Protein AF-A0A0C2FQC9-F1 (afdb_monome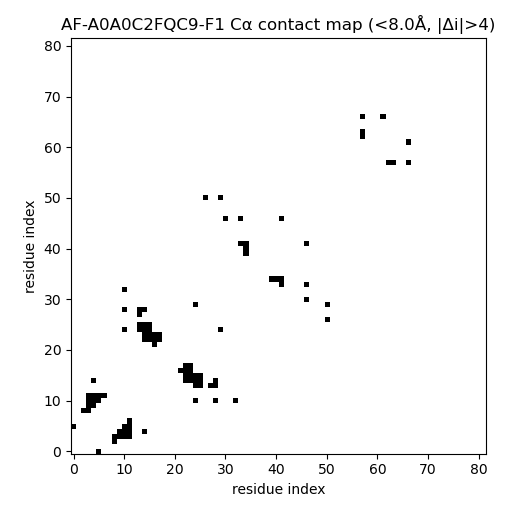r)

pLDDT: mean 72.33, std 18.22, range [38.5, 92.06]

Organism: NCBI:txid51022

Secondary structure (DSSP, 8-state):
--GGGSTTSTTGGGEEEPTTS-EEE-HHHHHHHHHHHHTS---HHHHHHHHHHHHSPPPTT--HHHHHHHHHHHHHHTTS--

Foldseek 3Di:
DDPLCPPVHVQVVQWDADPVRDTDGHLVSLLVVVCVVVVHNDDPVVSVVVVVLVVPDPPPPDDSVVVVVCVVVVVVVVVPDD

Nearest PDB structures (foldseek):
  7tdz-assembly1_l  TM=3.925E-01  e=1.771E+00  Xenopus laevis
  8h6e-assembly1_4S  TM=3.017E-01  e=1.895E+00  Homo sapiens
  7r5j-assembly1_C0  TM=3.936E-01  e=7.856E+00  Homo sapiens
  2l2o-assembly1_A  TM=3.598E-01  e=7.342E+00  Homo sapiens

Solvent-accessible surface area (backbone atoms only — not comparable to full-atom values): 5090 Å² total; per-residue (Å²): 128,59,71,50,58,34,93,91,19,89,45,31,89,27,51,42,69,48,99,84,69,50,75,41,73,34,74,68,34,49,52,54,49,50,29,61,74,68,73,41,90,71,57,69,68,56,54,50,51,51,51,56,63,67,69,53,65,60,68,89,92,50,58,64,72,58,54,56,53,48,59,58,51,53,59,67,65,61,76,78,75,130

InterPro domains:
  IPR011992 EF-hand domain pair [SSF47473] (2-60)
  IPR029477 Diacylglycerol kinase type I, N-terminal [PF14513] (1-60)
  IPR038199 DGK type I, N-terminal domain superfamily [G3DSA:1.10.238.110] (1-76)

Mean predicted aligned error: 12.13 Å

Sequence (82 aa):
MLVEFQPEGKFYSYLDSDDQGNQTINFQGFKEFLSDYFEADLPSELIQQLSLSFSKGPPTGKSLVECIRREQIGNIFNSNYK

Radius of gyration: 16.02 Å; Cα contacts (8 Å, |Δi|>4): 48; chains: 1; bounding box: 35×20×53 Å

Structure (mmCIF, N/CA/C/O backbone):
data_AF-A0A0C2FQC9-F1
#
_entry.id   AF-A0A0C2FQC9-F1
#
loop_
_atom_site.group_PDB
_atom_site.id
_atom_site.type_symbol
_atom_site.label_atom_id
_atom_site.label_alt_id
_atom_site.label_comp_id
_atom_site.label_asym_id
_atom_site.label_entity_id
_atom_site.label_seq_id
_atom_s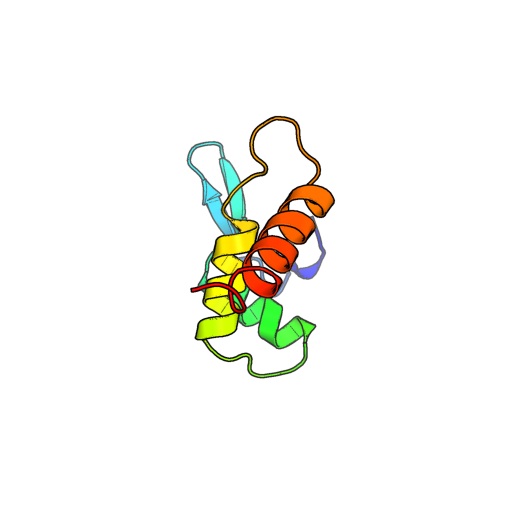ite.pdbx_PDB_ins_code
_atom_site.Cartn_x
_atom_site.Cartn_y
_atom_site.Cartn_z
_atom_site.occupancy
_atom_site.B_iso_or_equiv
_atom_site.auth_seq_id
_atom_site.auth_comp_id
_atom_site.auth_asym_id
_atom_site.auth_atom_id
_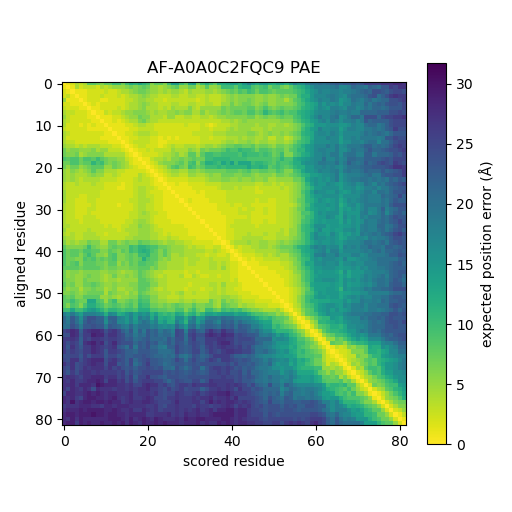atom_site.pdbx_PDB_model_num
ATOM 1 N N . MET A 1 1 ? 10.045 -10.694 -10.172 1.00 65.19 1 MET A N 1
ATOM 2 C CA . MET A 1 1 ? 8.978 -9.895 -9.534 1.00 65.19 1 MET A CA 1
ATOM 3 C C . MET A 1 1 ? 7.719 -10.750 -9.517 1.00 65.19 1 MET A C 1
ATOM 5 O O . MET A 1 1 ? 7.522 -11.483 -10.483 1.00 65.19 1 MET A O 1
ATOM 9 N N . LEU A 1 2 ? 6.952 -10.740 -8.424 1.00 76.38 2 LEU A N 1
ATOM 10 C CA . LEU A 1 2 ? 5.699 -11.503 -8.301 1.00 76.38 2 LEU A CA 1
ATOM 11 C C . LEU A 1 2 ? 4.722 -11.138 -9.437 1.00 76.38 2 LEU A C 1
ATOM 13 O O . LEU A 1 2 ? 4.805 -10.031 -9.969 1.00 76.38 2 LEU A O 1
ATOM 17 N N . VAL A 1 3 ? 3.843 -12.063 -9.842 1.00 86.00 3 VAL A N 1
ATOM 18 C CA . VAL A 1 3 ? 2.984 -11.893 -11.036 1.00 86.00 3 VAL A CA 1
ATOM 19 C C . VAL A 1 3 ? 2.025 -10.712 -10.889 1.00 86.00 3 VAL A C 1
ATOM 21 O O . VAL A 1 3 ? 1.758 -9.992 -11.844 1.00 86.00 3 VAL A O 1
ATOM 24 N N . GLU A 1 4 ? 1.593 -10.438 -9.665 1.00 83.62 4 GLU A N 1
ATOM 25 C CA . GLU A 1 4 ? 0.706 -9.337 -9.311 1.00 83.62 4 GLU A CA 1
ATOM 26 C C . GLU A 1 4 ? 1.380 -7.962 -9.454 1.00 83.62 4 GLU A C 1
ATOM 28 O O . GLU A 1 4 ? 0.688 -6.948 -9.480 1.00 83.62 4 GLU A O 1
ATOM 33 N N . PHE A 1 5 ? 2.709 -7.930 -9.580 1.00 85.38 5 PHE A N 1
ATOM 34 C CA . PHE A 1 5 ? 3.544 -6.735 -9.727 1.00 85.38 5 PHE A CA 1
ATOM 35 C C . PHE A 1 5 ? 4.171 -6.606 -11.126 1.00 85.38 5 PHE A C 1
ATOM 37 O O . PHE A 1 5 ? 5.020 -5.748 -11.337 1.00 85.38 5 PHE A O 1
ATOM 44 N N . GLN A 1 6 ? 3.802 -7.470 -12.074 1.00 88.88 6 GLN A N 1
ATOM 45 C CA . GLN A 1 6 ? 4.158 -7.330 -13.495 1.00 88.88 6 GLN A CA 1
ATOM 46 C C . GLN A 1 6 ? 3.266 -6.269 -14.163 1.00 88.88 6 GLN A C 1
ATOM 48 O O . GLN A 1 6 ? 2.237 -5.958 -13.581 1.00 88.88 6 GLN A O 1
ATOM 53 N N . PRO A 1 7 ? 3.580 -5.736 -15.358 1.00 88.56 7 PRO A N 1
ATOM 54 C CA . PRO A 1 7 ? 2.786 -4.690 -16.025 1.00 88.56 7 PRO A CA 1
ATOM 55 C C . PRO A 1 7 ? 1.277 -4.960 -16.136 1.00 88.56 7 PRO A C 1
ATOM 57 O O . PRO A 1 7 ? 0.471 -4.034 -16.075 1.00 88.56 7 PRO A O 1
ATOM 60 N N . GLU A 1 8 ? 0.886 -6.225 -16.265 1.00 90.94 8 GLU A N 1
ATOM 61 C CA . GLU A 1 8 ? -0.508 -6.681 -16.332 1.00 90.94 8 GLU A CA 1
ATOM 62 C C . GLU A 1 8 ? -1.108 -7.010 -14.951 1.00 90.94 8 GLU A C 1
ATOM 64 O O . GLU A 1 8 ? -2.278 -7.377 -14.833 1.00 90.94 8 GLU A O 1
ATOM 69 N N . GLY A 1 9 ? -0.296 -6.927 -13.902 1.00 88.56 9 GLY A N 1
ATOM 70 C CA . GLY A 1 9 ? -0.626 -7.266 -12.530 1.00 88.56 9 GLY A CA 1
ATOM 71 C C . GLY A 1 9 ? -1.386 -6.155 -11.808 1.00 88.56 9 GLY A C 1
ATOM 72 O O . GLY A 1 9 ? -1.161 -4.962 -12.010 1.00 88.56 9 GLY A O 1
ATOM 73 N N . LYS A 1 10 ? -2.275 -6.563 -10.897 1.00 91.25 10 LYS A N 1
ATOM 74 C CA . LYS A 1 10 ? -3.161 -5.659 -10.146 1.00 91.25 10 LYS A CA 1
ATOM 75 C C . LYS A 1 10 ? -2.437 -4.647 -9.250 1.00 91.25 10 LYS A C 1
ATOM 77 O O . LYS A 1 10 ? -3.030 -3.629 -8.909 1.00 91.25 10 LYS A O 1
ATOM 82 N N . PHE A 1 11 ? -1.179 -4.901 -8.876 1.00 90.19 11 PHE A N 1
ATOM 83 C CA . PHE A 1 11 ? -0.387 -3.995 -8.042 1.00 90.19 11 PHE A CA 1
ATOM 84 C C . PHE A 1 11 ? 0.624 -3.145 -8.817 1.00 90.19 11 PHE A C 1
ATOM 86 O O . PHE A 1 11 ? 1.287 -2.301 -8.217 1.00 90.19 11 PHE A O 1
ATOM 93 N N . TYR A 1 12 ? 0.730 -3.309 -10.139 1.00 90.00 12 TYR A N 1
ATOM 94 C CA . TYR A 1 12 ? 1.718 -2.591 -10.947 1.00 90.00 12 TYR A CA 1
ATOM 95 C C . TYR A 1 12 ? 1.556 -1.075 -10.896 1.00 90.00 12 TYR A C 1
ATOM 97 O O . TYR A 1 12 ? 2.535 -0.345 -10.782 1.00 90.00 12 TYR A O 1
ATOM 105 N N . SER A 1 13 ? 0.311 -0.593 -10.914 1.00 92.06 13 SER A N 1
ATOM 106 C CA . SER A 1 13 ? 0.001 0.838 -10.834 1.00 92.06 13 SER A CA 1
ATOM 107 C C . SER A 1 13 ? 0.364 1.474 -9.492 1.00 92.06 13 SER A C 1
ATOM 109 O O . SER A 1 13 ? 0.339 2.696 -9.382 1.00 92.06 13 SER A O 1
ATOM 111 N N . TYR A 1 14 ? 0.663 0.669 -8.470 1.00 91.12 14 TYR A N 1
ATOM 112 C CA . TYR A 1 14 ? 1.103 1.149 -7.162 1.00 91.12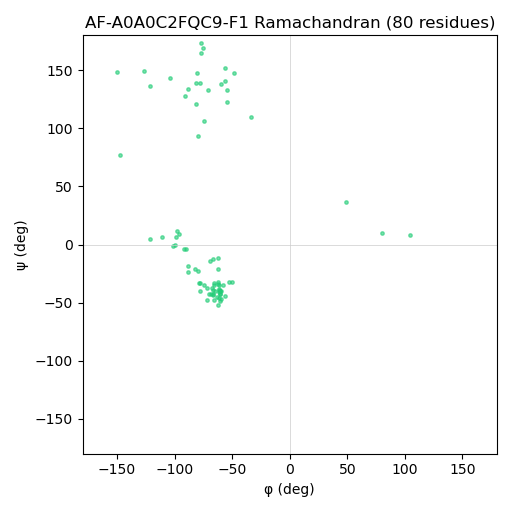 14 TYR A CA 1
ATOM 113 C C . TYR A 1 14 ? 2.622 1.087 -6.983 1.00 91.12 14 TYR A C 1
ATOM 115 O O . TYR A 1 14 ? 3.108 1.316 -5.876 1.00 91.12 14 TYR A O 1
ATOM 123 N N . LEU A 1 15 ? 3.374 0.745 -8.030 1.00 88.81 15 LEU A N 1
ATOM 124 C CA . LEU A 1 15 ? 4.828 0.780 -7.999 1.00 88.81 15 LEU A CA 1
ATOM 125 C C . LEU A 1 15 ? 5.325 2.206 -8.238 1.00 88.81 15 LEU A C 1
ATOM 127 O O . LEU A 1 15 ? 5.092 2.777 -9.300 1.00 88.81 15 LEU A O 1
ATOM 131 N N . ASP A 1 16 ? 6.070 2.728 -7.271 1.00 87.44 16 ASP A N 1
ATOM 132 C CA . ASP A 1 16 ? 6.847 3.953 -7.406 1.00 87.44 16 ASP A CA 1
ATOM 133 C C . ASP A 1 16 ? 8.327 3.607 -7.568 1.00 87.44 16 ASP A C 1
ATOM 135 O O . ASP A 1 16 ? 8.842 2.659 -6.967 1.00 87.44 16 ASP A O 1
ATOM 139 N N . SER A 1 17 ? 9.020 4.379 -8.399 1.00 83.56 17 SER A N 1
ATOM 140 C CA . SER A 1 17 ? 10.470 4.280 -8.544 1.00 83.56 17 SER A CA 1
ATOM 141 C C . SER A 1 17 ? 11.162 5.178 -7.526 1.00 83.56 17 SER A C 1
ATOM 143 O O . SER A 1 17 ? 10.793 6.341 -7.372 1.00 83.56 17 SER A O 1
ATOM 145 N N . ASP A 1 18 ? 12.179 4.650 -6.852 1.00 77.81 18 ASP A N 1
ATOM 146 C CA . ASP A 1 18 ? 13.096 5.463 -6.059 1.00 77.81 18 ASP A CA 1
ATOM 147 C C . ASP A 1 18 ? 14.113 6.203 -6.952 1.00 77.81 18 ASP A C 1
ATOM 149 O O . ASP A 1 18 ? 14.205 5.976 -8.163 1.00 77.81 18 ASP A O 1
ATOM 153 N N . ASP A 1 19 ? 14.919 7.077 -6.342 1.00 75.62 19 ASP A N 1
ATOM 154 C CA . ASP A 1 19 ? 15.970 7.846 -7.028 1.00 75.62 19 ASP A CA 1
ATOM 155 C C . ASP A 1 19 ? 17.078 6.965 -7.647 1.00 75.62 19 ASP A C 1
ATOM 157 O O . ASP A 1 19 ? 17.908 7.447 -8.420 1.00 75.62 19 ASP A O 1
ATOM 161 N N . GLN A 1 20 ? 17.119 5.674 -7.306 1.00 76.25 20 GLN A N 1
ATOM 162 C CA . GLN A 1 20 ? 18.066 4.685 -7.826 1.00 76.25 20 GLN A CA 1
ATOM 163 C C . GLN A 1 20 ? 17.453 3.820 -8.940 1.00 76.25 20 GLN A C 1
ATOM 165 O O . GLN A 1 20 ? 18.142 2.967 -9.501 1.00 76.25 20 GLN A O 1
ATOM 170 N N . GLY A 1 21 ? 16.183 4.050 -9.291 1.00 74.50 21 GLY A N 1
ATOM 171 C CA . GLY A 1 21 ? 15.450 3.292 -10.300 1.00 74.50 21 GLY A CA 1
ATOM 172 C C . GLY A 1 21 ? 14.906 1.947 -9.808 1.00 74.50 21 GLY A C 1
ATOM 173 O O . GLY A 1 21 ? 14.418 1.166 -10.626 1.00 74.50 21 GLY A O 1
ATOM 174 N N . ASN A 1 22 ? 14.956 1.656 -8.504 1.00 79.88 22 ASN A N 1
ATOM 175 C CA . ASN A 1 22 ? 14.292 0.484 -7.940 1.00 79.88 22 ASN A CA 1
ATOM 176 C C . ASN A 1 22 ? 12.796 0.757 -7.807 1.00 79.88 22 ASN A C 1
ATOM 178 O O . ASN A 1 22 ? 12.384 1.833 -7.384 1.00 79.88 22 ASN A O 1
ATOM 182 N N . GLN A 1 23 ? 11.974 -0.238 -8.128 1.00 83.12 23 GLN A N 1
ATOM 183 C CA . GLN A 1 23 ? 10.530 -0.150 -7.943 1.00 83.12 23 GLN A CA 1
ATOM 184 C C . GLN A 1 23 ? 10.139 -0.677 -6.563 1.00 83.12 23 GLN A C 1
ATOM 186 O O . GLN A 1 23 ? 10.481 -1.805 -6.200 1.00 83.12 23 GLN A O 1
ATOM 191 N N . THR A 1 24 ? 9.387 0.123 -5.818 1.00 83.88 24 THR A N 1
ATOM 192 C CA . THR A 1 24 ? 8.798 -0.243 -4.532 1.00 83.88 24 THR A CA 1
ATOM 193 C C . THR A 1 24 ? 7.300 0.014 -4.552 1.00 83.88 24 THR A C 1
ATOM 195 O O . THR A 1 24 ? 6.817 0.910 -5.238 1.00 83.88 24 THR A O 1
ATOM 198 N N . ILE A 1 25 ? 6.545 -0.776 -3.796 1.00 88.00 25 ILE A N 1
ATOM 199 C CA . ILE A 1 25 ? 5.116 -0.529 -3.637 1.00 88.00 25 ILE A CA 1
ATOM 200 C C . ILE A 1 25 ? 4.912 0.728 -2.785 1.00 88.00 25 ILE A C 1
ATOM 202 O O . ILE A 1 25 ? 5.538 0.890 -1.733 1.00 88.00 25 ILE A O 1
ATOM 206 N N . ASN A 1 26 ? 4.044 1.626 -3.232 1.00 88.31 26 ASN A N 1
ATOM 207 C CA . ASN A 1 26 ? 3.672 2.802 -2.463 1.00 88.31 26 ASN A CA 1
ATOM 208 C C . ASN A 1 26 ? 2.718 2.437 -1.318 1.00 88.31 26 ASN A C 1
ATOM 210 O O . ASN A 1 26 ? 2.199 1.322 -1.231 1.00 88.31 26 ASN A O 1
ATOM 214 N N . PHE A 1 27 ? 2.479 3.382 -0.409 1.00 86.38 27 PHE A N 1
ATOM 215 C CA . PHE A 1 27 ? 1.677 3.108 0.786 1.00 86.38 27 PHE A CA 1
ATOM 216 C C . PHE A 1 27 ? 0.234 2.688 0.460 1.00 86.38 27 PHE A C 1
ATOM 218 O O . PHE A 1 27 ? -0.329 1.835 1.147 1.00 86.38 27 PHE A O 1
ATOM 225 N N . GLN A 1 28 ? -0.357 3.241 -0.606 1.00 89.62 28 GLN A N 1
ATOM 226 C CA . GLN A 1 28 ? -1.697 2.847 -1.037 1.00 89.62 28 GLN A CA 1
ATOM 227 C C . GLN A 1 28 ? -1.703 1.397 -1.527 1.00 89.62 28 GLN A C 1
ATOM 229 O O . GLN A 1 28 ? -2.529 0.610 -1.076 1.00 89.62 28 GLN A O 1
ATOM 234 N N . GLY A 1 29 ? -0.750 1.021 -2.380 1.00 89.62 29 GLY A N 1
ATOM 235 C CA . GLY A 1 29 ? -0.603 -0.356 -2.835 1.00 89.62 29 GLY A CA 1
ATOM 236 C C . GLY A 1 29 ? -0.318 -1.314 -1.692 1.00 89.62 29 GLY A C 1
ATOM 237 O O . GLY A 1 29 ? -0.856 -2.410 -1.681 1.00 89.62 29 GLY A O 1
ATOM 238 N N . PHE A 1 30 ? 0.482 -0.904 -0.706 1.00 88.69 30 PHE A N 1
ATOM 239 C CA . PHE A 1 30 ? 0.757 -1.711 0.481 1.00 88.69 30 PHE A CA 1
ATOM 240 C C . PHE A 1 30 ? -0.523 -2.022 1.259 1.00 88.69 30 PHE A C 1
ATOM 242 O O . PHE A 1 30 ? -0.734 -3.163 1.664 1.00 88.69 30 PHE A O 1
ATOM 249 N N . LYS A 1 31 ? -1.408 -1.033 1.421 1.00 89.44 31 LYS A N 1
ATOM 250 C CA . LYS A 1 31 ? -2.716 -1.236 2.046 1.00 89.44 31 LYS A CA 1
ATOM 251 C C . LYS A 1 31 ? -3.577 -2.222 1.252 1.00 89.44 31 LYS A C 1
ATOM 253 O O . LYS A 1 31 ? -4.055 -3.187 1.838 1.00 89.44 31 LYS A O 1
ATOM 258 N N . GLU A 1 32 ? -3.738 -2.002 -0.053 1.00 89.62 32 GLU A N 1
ATOM 259 C CA . GLU A 1 32 ? -4.531 -2.891 -0.918 1.00 89.62 32 GLU A CA 1
ATOM 260 C C . GLU A 1 32 ? -3.957 -4.315 -0.939 1.00 89.62 32 GLU A C 1
ATOM 262 O O . GLU A 1 32 ? -4.697 -5.289 -0.851 1.00 89.62 32 GLU A O 1
ATOM 267 N N . PHE A 1 33 ? -2.628 -4.444 -0.981 1.00 89.69 33 PHE A N 1
ATOM 268 C CA . PHE A 1 33 ? -1.923 -5.721 -0.923 1.00 89.69 33 PHE A CA 1
ATOM 269 C C . PHE A 1 33 ? -2.217 -6.479 0.367 1.00 89.69 33 PHE A C 1
ATOM 271 O O . PHE A 1 33 ? -2.513 -7.669 0.323 1.00 89.69 33 PHE A O 1
ATOM 278 N N . LEU A 1 34 ? -2.147 -5.809 1.519 1.00 88.75 34 LEU A N 1
ATOM 279 C CA . LEU A 1 34 ? -2.439 -6.454 2.794 1.00 88.75 34 LEU A CA 1
ATOM 280 C C . LEU A 1 34 ? -3.913 -6.858 2.897 1.00 88.75 34 LEU A C 1
ATOM 282 O O . LEU A 1 34 ? -4.204 -7.965 3.343 1.00 88.75 34 LEU A O 1
ATOM 286 N N . SER A 1 35 ? -4.832 -5.992 2.472 1.00 88.81 35 SER A N 1
ATOM 287 C CA . SER A 1 35 ? -6.262 -6.306 2.478 1.00 88.81 35 SER A CA 1
ATOM 288 C C . SER A 1 35 ? -6.599 -7.502 1.589 1.00 88.81 35 SER A C 1
ATOM 290 O O . SER A 1 35 ? -7.374 -8.363 1.995 1.00 88.81 35 SER A O 1
ATOM 292 N N . ASP A 1 36 ? -5.975 -7.594 0.416 1.00 88.62 36 ASP A N 1
ATOM 293 C CA . ASP A 1 36 ? -6.125 -8.719 -0.505 1.00 88.62 36 ASP A CA 1
ATOM 294 C C . ASP A 1 36 ? -5.473 -10.005 0.033 1.00 88.62 36 ASP A C 1
ATOM 296 O O . ASP A 1 36 ? -6.085 -11.065 -0.007 1.00 88.62 36 ASP A O 1
ATOM 300 N N . TYR A 1 37 ? -4.273 -9.914 0.615 1.00 87.31 37 TYR A N 1
ATOM 301 C CA . TYR A 1 37 ? -3.547 -11.069 1.156 1.00 87.31 37 TYR A CA 1
ATOM 302 C C . TYR A 1 37 ? -4.237 -11.700 2.372 1.00 87.31 37 TYR A C 1
ATOM 304 O O . TYR A 1 37 ? -4.230 -12.921 2.529 1.00 87.31 37 TYR A O 1
ATOM 312 N N . PHE A 1 38 ? -4.801 -10.876 3.259 1.00 86.75 38 PHE A N 1
ATOM 313 C CA . PHE A 1 38 ? -5.518 -11.339 4.449 1.00 86.75 38 PHE A CA 1
ATOM 314 C C . PHE A 1 38 ? -7.023 -11.524 4.217 1.00 86.75 38 PHE A C 1
ATOM 316 O O . PHE A 1 38 ? -7.710 -11.957 5.141 1.00 86.75 38 PHE A O 1
ATOM 323 N N . GLU A 1 39 ? -7.525 -11.187 3.022 1.00 88.88 39 GLU A N 1
ATOM 324 C CA . GLU A 1 39 ? -8.953 -11.165 2.670 1.00 88.88 39 GLU A CA 1
ATOM 325 C C . GLU A 1 39 ? -9.807 -10.409 3.708 1.00 88.88 39 GLU A C 1
ATOM 327 O O . GLU A 1 39 ? -10.930 -10.798 4.039 1.00 88.88 39 GLU A O 1
ATOM 332 N N . ALA A 1 40 ? -9.251 -9.333 4.274 1.00 85.31 40 ALA A N 1
ATOM 333 C CA . ALA A 1 40 ? -9.835 -8.623 5.404 1.00 85.31 40 ALA A CA 1
ATOM 334 C C . ALA A 1 40 ? -9.492 -7.129 5.406 1.00 85.31 40 ALA A C 1
ATOM 336 O O . ALA A 1 40 ? -8.394 -6.704 5.041 1.00 85.31 40 ALA A O 1
ATOM 337 N N . ASP A 1 41 ? -10.419 -6.324 5.921 1.00 83.06 41 ASP A N 1
ATOM 338 C CA . ASP A 1 41 ? -10.162 -4.923 6.236 1.00 83.06 41 ASP A CA 1
ATOM 339 C C . ASP A 1 41 ? -9.303 -4.816 7.498 1.00 83.06 41 ASP A C 1
ATOM 341 O O . ASP A 1 41 ? -9.758 -5.033 8.625 1.00 83.06 41 ASP A O 1
ATOM 345 N N . LEU A 1 42 ? -8.030 -4.478 7.3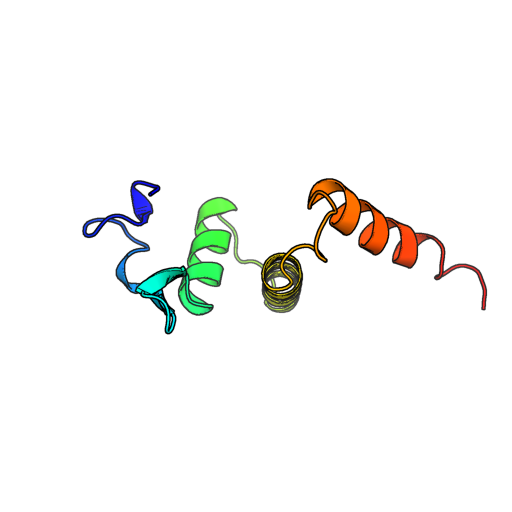07 1.00 84.12 42 LEU A N 1
ATOM 346 C CA . LEU A 1 42 ? -7.092 -4.289 8.405 1.00 84.12 42 LEU A CA 1
ATOM 347 C C . LEU A 1 42 ? -7.254 -2.887 9.015 1.00 84.12 42 LEU A C 1
ATOM 349 O O . LEU A 1 42 ? -7.360 -1.900 8.279 1.00 84.12 42 LEU A O 1
ATOM 353 N N . PRO A 1 43 ? -7.209 -2.756 10.354 1.00 87.19 43 PRO A N 1
ATOM 354 C CA . PRO A 1 43 ? -7.190 -1.455 11.011 1.00 87.19 43 PRO A CA 1
ATOM 355 C C . PRO A 1 43 ? -6.026 -0.589 10.515 1.00 87.19 43 PRO A C 1
ATOM 357 O O . PRO A 1 43 ? -4.900 -1.067 10.358 1.00 87.19 43 PRO A O 1
ATOM 360 N N . SER A 1 44 ? -6.269 0.710 10.332 1.00 82.56 44 SER A N 1
ATOM 361 C CA . SER A 1 44 ? -5.257 1.654 9.837 1.00 82.56 44 SER A CA 1
ATOM 362 C C . SER A 1 44 ? -4.001 1.699 10.710 1.00 82.56 44 SER A C 1
ATOM 364 O O . SER A 1 44 ? -2.898 1.834 10.190 1.00 82.56 44 SER A O 1
ATOM 366 N N . GLU A 1 45 ? -4.161 1.551 12.024 1.00 82.25 45 GLU A N 1
ATOM 367 C CA . GLU A 1 45 ? -3.054 1.519 12.983 1.00 82.25 45 GLU A CA 1
ATOM 368 C C . GLU A 1 45 ? -2.142 0.302 12.765 1.00 82.25 45 GLU A C 1
ATOM 370 O O . GLU A 1 45 ? -0.919 0.435 12.765 1.00 8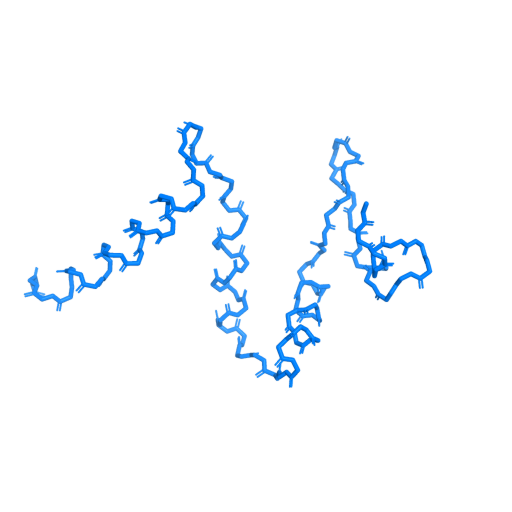2.25 45 GLU A O 1
ATOM 375 N N . LEU A 1 46 ? -2.722 -0.866 12.469 1.00 82.06 46 LEU A N 1
ATOM 376 C CA . LEU A 1 46 ? -1.967 -2.081 12.163 1.00 82.06 46 LEU A CA 1
ATOM 377 C C . LEU A 1 46 ? -1.200 -1.940 10.842 1.00 82.06 46 LEU A C 1
ATOM 379 O O . LEU A 1 46 ? -0.022 -2.285 10.775 1.00 82.06 46 LEU A O 1
ATOM 383 N N . ILE A 1 47 ? -1.833 -1.378 9.807 1.00 85.50 47 ILE A N 1
ATOM 384 C CA . ILE A 1 47 ? -1.180 -1.107 8.514 1.00 85.50 47 ILE A CA 1
ATOM 385 C C . ILE A 1 47 ? 0.005 -0.149 8.702 1.00 85.50 47 ILE A C 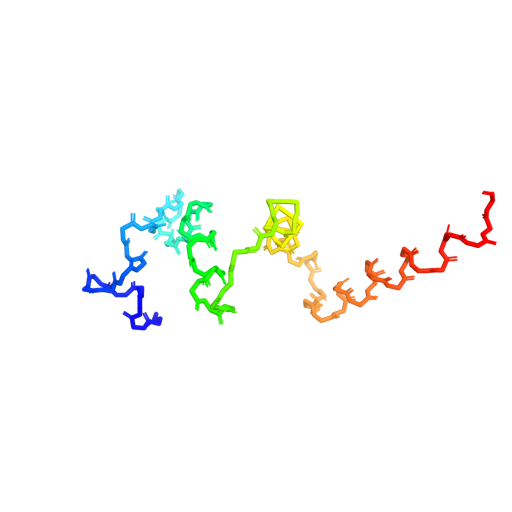1
ATOM 387 O O . ILE A 1 47 ? 1.080 -0.377 8.149 1.00 85.50 47 ILE A O 1
ATOM 391 N N . GLN A 1 48 ? -0.159 0.897 9.517 1.00 83.00 48 GLN A N 1
ATOM 392 C CA . GLN A 1 48 ? 0.923 1.829 9.839 1.00 83.00 48 GLN A CA 1
ATOM 393 C C . GLN A 1 48 ? 2.069 1.144 10.588 1.00 83.00 48 GLN A C 1
ATOM 395 O O . GLN A 1 48 ? 3.229 1.340 10.225 1.00 83.00 48 GLN A O 1
ATOM 400 N N . GLN A 1 49 ? 1.772 0.313 11.591 1.00 83.44 49 GLN A N 1
ATOM 401 C CA . GLN A 1 49 ? 2.798 -0.436 12.320 1.00 83.44 49 GLN A CA 1
ATOM 402 C C . GLN A 1 49 ? 3.573 -1.380 11.403 1.00 83.44 49 GLN A C 1
ATOM 404 O O . GLN A 1 49 ? 4.801 -1.368 11.424 1.00 83.44 49 GLN A O 1
ATOM 409 N N . LEU A 1 50 ? 2.877 -2.134 10.548 1.00 82.88 50 LEU A N 1
ATOM 410 C CA . LEU A 1 50 ? 3.511 -3.014 9.568 1.00 82.88 50 LEU A CA 1
ATOM 411 C C . LEU A 1 50 ? 4.398 -2.213 8.612 1.00 82.88 50 LEU A C 1
ATOM 413 O O . LEU A 1 50 ? 5.569 -2.545 8.439 1.00 82.88 50 LEU A O 1
ATOM 417 N N . SER A 1 51 ? 3.882 -1.113 8.059 1.00 81.38 51 SER A N 1
ATOM 418 C CA . SER A 1 51 ? 4.652 -0.234 7.176 1.00 81.38 51 SER A CA 1
ATOM 419 C C . SER A 1 51 ? 5.932 0.260 7.853 1.00 81.38 51 SER A C 1
ATOM 421 O O . SER A 1 51 ? 6.991 0.238 7.231 1.00 81.38 51 SER A O 1
ATOM 423 N N . LEU A 1 52 ? 5.870 0.676 9.123 1.00 78.06 52 LEU A N 1
ATOM 424 C CA . LEU A 1 52 ? 7.034 1.125 9.899 1.00 78.06 52 LEU A CA 1
ATOM 425 C C . LEU A 1 52 ? 8.027 -0.007 10.192 1.00 78.06 52 LEU A C 1
ATOM 427 O O . LEU A 1 52 ? 9.237 0.218 10.152 1.00 78.06 52 LEU A O 1
ATOM 431 N N . SER A 1 53 ? 7.536 -1.219 10.460 1.00 78.00 53 SER A N 1
ATOM 432 C CA . SER A 1 53 ? 8.379 -2.397 10.681 1.00 78.00 53 SER A CA 1
ATOM 433 C C . SER A 1 53 ? 9.154 -2.808 9.428 1.00 78.00 53 SER A C 1
ATOM 435 O O . SER A 1 53 ? 10.297 -3.238 9.547 1.00 78.00 53 SER A O 1
ATOM 437 N N . PHE A 1 54 ? 8.569 -2.653 8.235 1.00 71.44 54 PHE A N 1
ATOM 438 C CA . PHE A 1 54 ? 9.224 -3.016 6.972 1.00 71.44 54 PHE A CA 1
ATOM 439 C C . PHE A 1 54 ? 10.067 -1.893 6.352 1.00 71.44 54 PHE A C 1
ATOM 441 O O . PHE A 1 54 ? 10.986 -2.181 5.590 1.00 71.44 54 PHE A O 1
ATOM 448 N N . SER A 1 55 ? 9.794 -0.625 6.673 1.00 68.00 55 SER A N 1
ATOM 449 C CA . SER A 1 55 ? 10.539 0.522 6.117 1.00 68.00 55 SER A CA 1
ATOM 450 C C . SER A 1 55 ? 11.861 0.803 6.834 1.00 68.00 55 SER A C 1
ATOM 452 O O . SER A 1 55 ? 12.774 1.386 6.247 1.00 68.00 55 SER A O 1
ATOM 454 N N . LYS A 1 56 ? 12.025 0.338 8.076 1.00 62.03 56 LYS A N 1
ATOM 455 C CA . LYS A 1 56 ? 13.339 0.298 8.721 1.00 62.03 56 LYS A CA 1
ATOM 456 C C . LYS A 1 56 ? 14.093 -0.919 8.194 1.00 62.03 56 LYS A C 1
ATOM 458 O O . LYS A 1 56 ? 13.955 -2.022 8.718 1.00 62.03 56 LYS A O 1
ATOM 463 N N . GLY A 1 57 ? 14.893 -0.710 7.148 1.00 50.03 57 GLY A N 1
ATOM 464 C CA . GLY A 1 57 ? 15.865 -1.708 6.705 1.00 50.03 57 GLY A CA 1
ATOM 465 C C . GLY A 1 57 ? 16.677 -2.230 7.901 1.00 50.03 57 GLY A C 1
ATOM 466 O O . GLY A 1 57 ? 16.887 -1.485 8.867 1.00 50.03 57 GLY A O 1
ATOM 467 N N . PRO A 1 58 ? 17.107 -3.504 7.887 1.00 48.16 58 PRO A N 1
ATOM 468 C CA . PRO A 1 58 ? 17.811 -4.078 9.021 1.00 48.16 58 PRO A CA 1
ATOM 469 C C . PRO A 1 58 ? 19.014 -3.190 9.369 1.00 48.16 58 PRO A C 1
ATOM 471 O O . PRO A 1 58 ? 19.762 -2.815 8.459 1.00 48.16 58 PRO A O 1
ATOM 474 N N . PRO A 1 59 ? 19.233 -2.842 10.654 1.00 49.06 59 PRO A N 1
ATOM 475 C CA . PRO A 1 59 ? 20.475 -2.203 11.052 1.00 49.06 59 PRO A CA 1
ATOM 476 C C . PRO A 1 59 ? 21.602 -3.120 10.582 1.00 49.06 59 PRO A C 1
ATOM 478 O O . PRO A 1 59 ? 21.600 -4.319 10.880 1.00 49.06 59 PRO A O 1
ATOM 481 N N . THR A 1 60 ? 22.486 -2.559 9.760 1.00 47.44 60 THR A N 1
ATOM 482 C CA . THR A 1 60 ? 23.557 -3.239 9.030 1.00 47.44 60 THR A CA 1
ATOM 483 C C . THR A 1 60 ? 24.134 -4.415 9.827 1.00 47.44 60 THR A C 1
ATOM 485 O O . THR A 1 60 ? 24.786 -4.236 10.853 1.00 47.44 60 THR A O 1
ATOM 488 N N . GLY A 1 61 ? 23.857 -5.640 9.363 1.00 49.72 61 GLY A N 1
ATOM 489 C CA . GLY A 1 61 ? 24.444 -6.870 9.904 1.00 49.72 61 GLY A CA 1
ATOM 490 C C . GLY A 1 61 ? 23.562 -7.745 10.803 1.00 49.72 61 GLY A C 1
ATOM 491 O O . GLY A 1 61 ? 24.088 -8.704 11.363 1.00 49.72 61 GLY A O 1
ATOM 492 N N . LYS A 1 62 ? 22.254 -7.484 10.948 1.00 46.84 62 LYS A N 1
ATOM 493 C CA . LYS A 1 62 ? 21.340 -8.391 11.676 1.00 46.84 62 LYS A CA 1
ATOM 494 C C . LYS A 1 62 ? 20.191 -8.881 10.805 1.00 46.84 62 LYS A C 1
ATOM 496 O O . LYS A 1 62 ? 19.589 -8.115 10.061 1.00 46.84 62 LYS A O 1
ATOM 501 N N . SER A 1 63 ? 19.897 -10.177 10.905 1.00 47.53 63 SER A N 1
ATOM 502 C CA . SER A 1 63 ? 18.766 -10.807 10.219 1.00 47.53 63 SER A CA 1
ATOM 503 C C . SER A 1 63 ? 17.448 -10.161 10.664 1.00 47.53 63 SER A C 1
ATOM 505 O O . SER A 1 63 ? 17.250 -9.926 11.856 1.00 47.53 63 SER A O 1
ATOM 507 N N . LEU A 1 64 ? 16.527 -9.910 9.726 1.00 51.12 64 LEU A N 1
ATOM 508 C CA . LEU A 1 64 ? 15.189 -9.349 9.990 1.00 51.12 64 LEU A CA 1
ATOM 509 C C . LEU A 1 64 ? 14.417 -10.135 11.067 1.00 51.12 64 LEU A C 1
ATOM 511 O O . LEU A 1 64 ? 13.699 -9.550 11.876 1.00 51.12 64 LEU A O 1
ATOM 515 N N . VAL A 1 65 ? 14.644 -11.451 11.144 1.00 54.28 65 VAL A N 1
ATOM 516 C CA . VAL A 1 65 ? 14.073 -12.338 12.173 1.00 54.28 65 VAL A CA 1
ATOM 517 C C . VAL A 1 65 ? 14.542 -11.950 13.582 1.00 54.28 65 VAL A C 1
ATOM 519 O O . VAL A 1 65 ? 13.795 -12.053 14.553 1.00 54.28 65 VAL A O 1
ATOM 522 N N . GLU A 1 66 ? 15.777 -11.469 13.707 1.00 51.00 66 GLU A N 1
ATOM 523 C CA . GLU A 1 66 ? 16.391 -11.079 14.975 1.00 51.00 66 GLU A CA 1
ATOM 524 C C . GLU A 1 66 ? 15.906 -9.704 15.463 1.00 51.00 66 GLU A C 1
ATOM 526 O O . GLU A 1 66 ? 15.750 -9.494 16.668 1.00 51.00 66 GLU A O 1
ATOM 531 N N . CYS A 1 67 ? 15.614 -8.784 14.536 1.00 47.69 67 CYS A N 1
ATOM 532 C CA . CYS A 1 67 ? 15.049 -7.468 14.847 1.00 47.69 67 CYS A CA 1
ATOM 533 C C . CYS A 1 67 ? 13.587 -7.559 15.297 1.00 47.69 67 CYS A C 1
ATOM 535 O O . CYS A 1 67 ? 13.259 -7.048 16.369 1.00 47.69 67 CYS A O 1
ATOM 537 N N . ILE A 1 68 ? 12.743 -8.295 14.562 1.00 53.16 68 ILE A N 1
ATOM 538 C CA . ILE A 1 68 ? 11.331 -8.502 14.933 1.00 53.16 68 ILE A CA 1
ATOM 539 C C . ILE A 1 68 ? 11.231 -9.175 16.311 1.00 53.16 68 ILE A C 1
ATOM 541 O O . ILE A 1 68 ? 10.425 -8.774 17.151 1.00 53.16 68 ILE A O 1
ATOM 545 N N . ARG A 1 69 ? 12.111 -10.145 16.599 1.00 51.91 69 ARG A N 1
ATOM 546 C CA . ARG A 1 69 ? 12.158 -10.816 17.906 1.00 51.91 69 ARG A CA 1
ATOM 547 C C . ARG A 1 69 ? 12.566 -9.877 19.048 1.00 51.91 69 ARG A C 1
ATOM 549 O O . ARG A 1 69 ? 12.078 -10.055 20.160 1.00 51.91 69 ARG A O 1
ATOM 556 N N . ARG A 1 70 ? 13.433 -8.884 18.818 1.00 48.88 70 ARG A N 1
ATOM 557 C CA . ARG A 1 70 ? 13.863 -7.939 19.869 1.00 48.88 70 ARG A CA 1
ATOM 558 C C . ARG A 1 70 ? 12.831 -6.858 20.173 1.00 48.88 70 ARG A C 1
ATOM 560 O O . ARG A 1 70 ? 12.654 -6.554 21.349 1.00 48.88 70 ARG A O 1
ATOM 567 N N . GLU A 1 71 ? 12.145 -6.307 19.173 1.00 51.69 71 GLU A N 1
ATOM 568 C CA . GLU A 1 71 ? 11.122 -5.277 19.422 1.00 51.69 71 GLU A CA 1
ATOM 569 C C . GLU A 1 71 ? 9.854 -5.861 20.068 1.00 51.69 71 GLU A C 1
ATOM 571 O O . GLU A 1 71 ? 9.314 -5.263 20.997 1.00 51.69 71 GLU A O 1
ATOM 576 N N . GLN A 1 72 ? 9.439 -7.074 19.681 1.00 49.44 72 GLN A N 1
ATOM 577 C CA . GLN A 1 72 ? 8.312 -7.768 20.322 1.00 49.44 72 GLN A CA 1
ATOM 578 C C . GLN A 1 72 ? 8.639 -8.204 21.764 1.00 49.44 72 GLN A C 1
ATOM 580 O O . GLN A 1 72 ? 7.830 -8.002 22.663 1.00 49.44 72 GLN A O 1
ATOM 585 N N . ILE A 1 73 ? 9.837 -8.740 22.039 1.00 48.19 73 ILE A N 1
ATOM 586 C CA . ILE A 1 73 ? 10.202 -9.170 23.405 1.00 48.19 73 ILE A CA 1
ATOM 587 C C . ILE A 1 73 ? 10.508 -7.970 24.320 1.00 48.19 73 ILE A C 1
ATOM 589 O O . ILE A 1 73 ? 10.157 -7.999 25.499 1.00 48.19 73 ILE A O 1
ATOM 593 N N . GLY A 1 74 ? 11.107 -6.895 23.799 1.00 41.84 74 GLY A N 1
ATOM 594 C CA . GLY A 1 74 ? 11.411 -5.692 24.582 1.00 41.84 74 GLY A CA 1
ATOM 595 C C . GLY A 1 74 ? 10.163 -5.009 25.147 1.00 41.84 74 GLY A C 1
ATOM 596 O O . GLY A 1 74 ? 10.162 -4.607 26.309 1.00 41.84 74 GLY A O 1
ATOM 597 N N . ASN A 1 75 ? 9.078 -4.956 24.370 1.00 44.59 75 ASN A N 1
ATOM 598 C CA . ASN A 1 75 ? 7.821 -4.349 24.814 1.00 44.59 75 ASN A CA 1
ATOM 599 C C . ASN A 1 75 ? 6.975 -5.263 25.716 1.00 44.59 75 ASN A C 1
ATOM 601 O O . ASN A 1 75 ? 6.199 -4.756 26.521 1.00 44.59 75 ASN A O 1
ATOM 605 N N . ILE A 1 76 ? 7.153 -6.588 25.659 1.00 46.03 76 ILE A N 1
ATOM 606 C CA . ILE A 1 76 ? 6.427 -7.522 26.541 1.00 46.03 76 ILE A CA 1
ATOM 607 C C . ILE A 1 76 ? 7.045 -7.566 27.953 1.00 46.03 76 ILE A C 1
ATOM 609 O O . ILE A 1 76 ? 6.316 -7.686 28.937 1.00 46.03 76 ILE A O 1
ATOM 613 N N . PHE A 1 77 ? 8.367 -7.408 28.096 1.00 41.47 77 PHE A N 1
ATOM 614 C CA . PHE A 1 77 ? 9.027 -7.441 29.414 1.00 41.47 77 PHE A CA 1
ATOM 615 C C . PHE A 1 77 ? 9.105 -6.086 30.131 1.00 41.47 77 PHE A C 1
ATOM 617 O O . PHE A 1 77 ? 9.283 -6.065 31.348 1.00 41.47 77 PHE A O 1
ATOM 624 N N . ASN A 1 78 ? 8.936 -4.961 29.427 1.00 38.50 78 ASN A N 1
ATOM 625 C CA . ASN A 1 78 ? 9.060 -3.628 30.032 1.00 38.50 78 ASN A CA 1
ATOM 626 C C . ASN A 1 78 ? 7.721 -2.996 30.460 1.00 38.50 78 ASN A C 1
ATOM 628 O O . ASN A 1 78 ? 7.687 -1.836 30.849 1.00 38.50 78 ASN A O 1
ATOM 632 N N . SER A 1 79 ? 6.623 -3.760 30.428 1.00 40.78 79 SER A N 1
ATOM 633 C CA . SER A 1 79 ? 5.330 -3.346 30.998 1.00 40.78 79 SER A CA 1
ATOM 634 C C . SER A 1 79 ? 5.073 -3.918 32.404 1.00 40.78 79 SER A C 1
ATOM 636 O O . SER A 1 79 ? 3.952 -3.832 32.897 1.00 40.78 79 SER A O 1
ATOM 638 N N . ASN A 1 80 ? 6.087 -4.508 33.055 1.00 43.56 80 ASN A N 1
ATOM 639 C CA 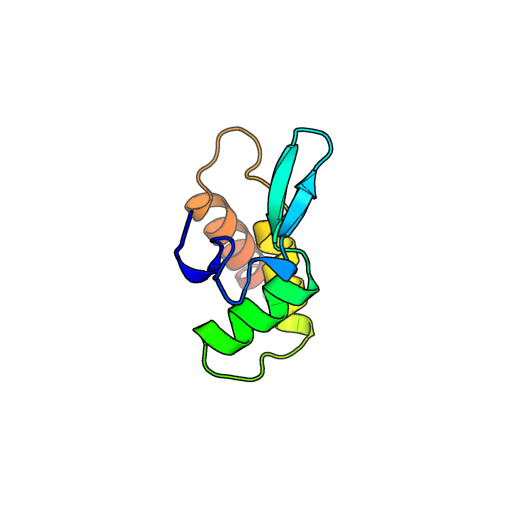. ASN A 1 80 ? 5.977 -5.027 34.428 1.00 43.56 80 ASN A CA 1
ATOM 640 C C . ASN A 1 80 ? 6.960 -4.415 35.443 1.00 43.56 80 ASN A C 1
ATOM 642 O O . ASN A 1 80 ? 6.949 -4.831 36.595 1.00 43.56 80 A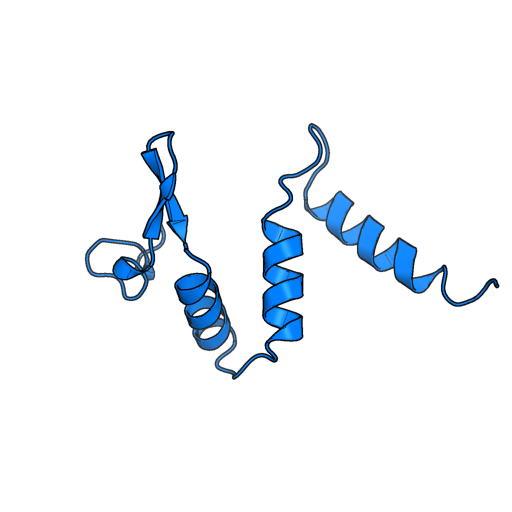SN A O 1
ATOM 646 N N . TYR A 1 81 ? 7.766 -3.411 35.078 1.00 40.91 81 TYR A N 1
ATOM 647 C CA . TYR A 1 81 ? 8.564 -2.657 36.055 1.00 40.91 81 TYR A CA 1
ATOM 648 C C . TYR A 1 81 ? 8.755 -1.186 35.653 1.00 40.91 81 TYR A C 1
ATOM 650 O O . TYR A 1 81 ? 9.837 -0.787 35.227 1.00 40.91 81 TYR A O 1
ATOM 658 N N . LYS A 1 82 ? 7.713 -0.371 35.845 1.00 39.47 82 LYS A N 1
ATOM 659 C CA . LYS A 1 82 ? 7.739 0.823 36.712 1.00 39.47 82 LYS A CA 1
ATOM 660 C C . LYS A 1 82 ? 6.374 1.492 36.779 1.00 39.47 82 LYS A C 1
ATOM 662 O O . LYS A 1 82 ? 5.780 1.709 35.705 1.00 39.47 82 LYS A O 1
#